Protein AF-A0A8P0TJH4-F1 (afdb_monomer_lite)

Foldseek 3Di:
DDDDDPPPDDPVPDDVVRVVVVVVVVVVVVVVVVVVVVVVVDDDDDDDDDPPPCPVVVVLVCCCPPNPHADPVNVLVCLLVLQLLQLVQLLQLLVLCVVVVQDWPDPVLVVLNVVSVPDDSVPDPADDPSNLVSLLVNVPTVSSVVSVVVCVVTDHRPCNCVSSPVVNSVVRVVD

InterPro domains:
  IPR001019 Guanine nucleotide binding protein, alpha subunit [PF00503] (23-162)
  IPR001019 Guanine nucleotide binding protein, alpha subunit [PS51882] (41-175)
  IPR001019 Guanine nucleotide binding protein, alpha subunit [PTHR10218] (6-162)
  IPR001019 Guanine nucleotide binding protein, alpha subunit [SM00275] (22-175)
  IPR011025 G protein alpha subunit, helical insertion [G3DSA:1.10.400.10] (76-164)
  IPR011025 G protein alpha subunit, helical insertion [SSF47895] (70-162)
  IPR027417 P-loop containing nucleoside triphosphate hydrolase [G3DSA:3.40.50.300] (9-75)
  IPR027417 P-loop containing nucleoside triphosphate hydrolase [SSF52540] (27-78)

pLDDT: mean 83.29, std 13.43, range [36.19, 94.56]

Sequence (175 aa):
MARSLTRRCCPCCLTDDEKAAARIDQEINRILLEQKKRDRGELKLLLLGPGESGKSTFIKQMRIIHGAGYSEEDRKGFRPLVYQNIFVSMRAMIEAMERLQIPFSRPESSHHASLVMSQDPYKVTTFEKRYAVAMQWLWRDAGIRACYERRREFHLLDSAVYDIIPGVMLVVITQ

Radius of gyration: 29.51 Å; chains: 1; bounding box: 65×56×81 Å

Structure (mmCIF, N/CA/C/O backbone):
data_AF-A0A8P0TJH4-F1
#
_entry.id   AF-A0A8P0TJH4-F1
#
loop_
_atom_site.group_PDB
_atom_site.id
_atom_site.type_symbol
_atom_site.label_atom_id
_atom_site.label_alt_id
_atom_site.label_comp_id
_atom_site.label_asym_id
_atom_site.label_entity_id
_atom_site.label_seq_id
_atom_site.pdbx_PDB_ins_code
_atom_site.Cartn_x
_atom_site.Cartn_y
_atom_site.Cartn_z
_atom_site.occupancy
_atom_site.B_iso_or_equiv
_atom_site.auth_seq_id
_atom_site.auth_comp_id
_atom_site.auth_asym_id
_atom_site.auth_atom_id
_atom_site.pdbx_PDB_model_num
ATOM 1 N N . MET A 1 1 ? 45.440 38.771 -55.549 1.00 38.59 1 MET A N 1
ATOM 2 C CA . MET A 1 1 ? 45.939 37.971 -54.409 1.00 38.59 1 MET A CA 1
ATOM 3 C C . MET A 1 1 ? 45.000 36.794 -54.210 1.00 38.59 1 MET A C 1
ATOM 5 O O . MET A 1 1 ? 43.797 36.998 -54.108 1.00 38.59 1 MET A O 1
ATOM 9 N N . ALA A 1 2 ? 45.536 35.582 -54.347 1.00 36.19 2 ALA A N 1
ATOM 10 C CA . ALA A 1 2 ? 44.783 34.354 -54.573 1.00 36.19 2 ALA A CA 1
ATOM 11 C C . ALA A 1 2 ? 44.078 33.838 -53.308 1.00 36.19 2 ALA A C 1
ATOM 13 O O . ALA A 1 2 ? 44.611 33.908 -52.204 1.00 36.19 2 ALA A O 1
ATOM 14 N N . ARG A 1 3 ? 42.871 33.309 -53.519 1.00 40.91 3 ARG A N 1
ATOM 15 C CA . ARG A 1 3 ? 41.991 32.677 -52.532 1.00 40.91 3 ARG A CA 1
ATOM 16 C C . ARG A 1 3 ? 42.685 31.467 -51.894 1.00 40.91 3 ARG A C 1
ATOM 18 O O . ARG A 1 3 ? 43.114 30.564 -52.610 1.00 40.91 3 ARG A O 1
ATOM 25 N N . SER A 1 4 ? 42.765 31.436 -50.564 1.00 40.19 4 SER A N 1
ATOM 26 C CA . SER A 1 4 ? 43.219 30.274 -49.801 1.00 40.19 4 SER A CA 1
ATOM 27 C C . SER A 1 4 ? 42.204 29.138 -49.943 1.00 40.19 4 SER A C 1
ATOM 29 O O . SER A 1 4 ? 41.124 29.136 -49.359 1.00 40.19 4 SER A O 1
ATOM 31 N N . LEU A 1 5 ? 42.559 28.165 -50.777 1.00 46.66 5 LEU A N 1
ATOM 32 C CA . LEU A 1 5 ? 41.885 26.879 -50.872 1.00 46.66 5 LEU A CA 1
ATOM 33 C C . LEU A 1 5 ? 42.053 26.157 -49.529 1.00 46.66 5 LEU A C 1
ATOM 35 O O . LEU A 1 5 ? 43.152 25.715 -49.192 1.00 46.66 5 LEU A O 1
ATOM 39 N N . THR A 1 6 ? 40.970 26.033 -48.764 1.00 49.12 6 THR A N 1
ATOM 40 C CA . THR A 1 6 ? 40.858 25.103 -47.638 1.00 49.12 6 THR A CA 1
ATOM 41 C C . THR A 1 6 ? 41.071 23.686 -48.168 1.00 49.12 6 THR A C 1
ATOM 43 O O . THR A 1 6 ? 40.165 23.038 -48.695 1.00 49.12 6 THR A O 1
ATOM 46 N N . ARG A 1 7 ? 42.325 23.224 -48.091 1.00 51.72 7 ARG A N 1
ATOM 47 C CA . ARG A 1 7 ? 42.730 21.850 -48.388 1.00 51.72 7 ARG A CA 1
ATOM 48 C C . ARG A 1 7 ? 41.888 20.910 -47.529 1.00 51.72 7 ARG A C 1
ATOM 50 O O . ARG A 1 7 ? 42.049 20.862 -46.313 1.00 51.72 7 ARG A O 1
ATOM 57 N N . ARG A 1 8 ? 41.008 20.149 -48.183 1.00 49.38 8 ARG A N 1
ATOM 58 C CA . ARG A 1 8 ? 40.420 18.929 -47.624 1.00 49.38 8 ARG A CA 1
ATOM 59 C C . ARG A 1 8 ? 41.573 18.054 -47.134 1.00 49.38 8 ARG A C 1
ATOM 61 O O . ARG A 1 8 ? 42.461 17.718 -47.917 1.00 49.38 8 ARG A O 1
ATOM 68 N N . CYS A 1 9 ? 41.589 17.777 -45.836 1.00 50.84 9 CYS A N 1
ATOM 69 C CA . CYS A 1 9 ? 42.651 17.018 -45.195 1.00 50.84 9 CYS A CA 1
ATOM 70 C C . CYS A 1 9 ? 42.665 15.584 -45.751 1.00 50.84 9 CYS A C 1
ATOM 72 O O . CYS A 1 9 ? 41.625 14.931 -45.842 1.00 50.84 9 CYS A O 1
ATOM 74 N N . CYS A 1 10 ? 43.843 15.135 -46.176 1.00 56.12 10 CYS A N 1
ATOM 75 C CA . CYS A 1 10 ? 44.100 13.789 -46.671 1.00 56.12 10 CYS A CA 1
ATOM 76 C C . CYS A 1 10 ? 44.084 12.800 -45.480 1.00 56.12 10 CYS A C 1
ATOM 78 O O . CYS A 1 10 ? 44.615 13.155 -44.426 1.00 56.12 10 CYS A O 1
ATOM 80 N N . PRO A 1 11 ? 43.573 11.557 -45.610 1.00 53.69 11 PRO A N 1
ATOM 81 C CA . PRO A 1 11 ? 43.549 10.564 -44.517 1.00 53.69 11 PRO A CA 1
ATOM 82 C C . PRO A 1 11 ? 44.936 10.190 -43.953 1.00 53.69 11 PRO A C 1
ATOM 84 O O . PRO A 1 11 ? 45.044 9.520 -42.929 1.00 53.69 11 PRO A O 1
ATOM 87 N N . CYS A 1 12 ? 46.003 10.608 -44.636 1.00 55.72 12 CYS A N 1
ATOM 8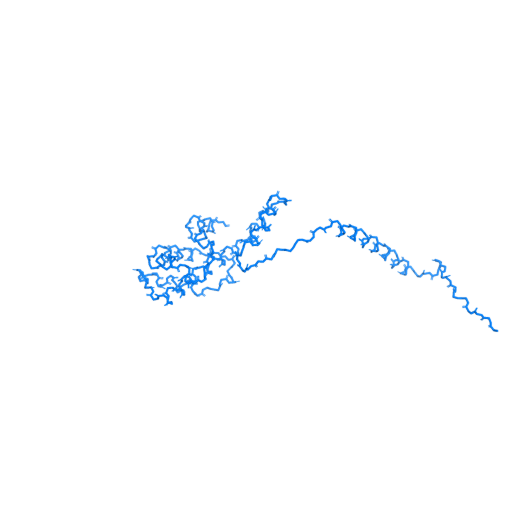8 C CA . CYS A 1 12 ? 47.398 10.315 -44.327 1.00 55.72 12 CYS A CA 1
ATOM 89 C C . CYS A 1 12 ? 47.994 11.191 -43.207 1.00 55.72 12 CYS A C 1
ATOM 91 O O . CYS A 1 12 ? 49.100 10.902 -42.766 1.00 55.72 12 CYS A O 1
ATOM 93 N N . CYS A 1 13 ? 47.303 12.255 -42.773 1.00 59.66 13 CYS A N 1
ATOM 94 C CA . CYS A 1 13 ? 47.835 13.254 -41.830 1.00 59.66 13 CYS A CA 1
ATOM 95 C C . CYS A 1 13 ? 47.263 13.159 -40.407 1.00 59.66 13 CYS A C 1
ATOM 97 O O . CYS A 1 13 ? 47.664 13.944 -39.555 1.00 59.66 13 CYS A O 1
ATOM 99 N N . LEU A 1 14 ? 46.326 12.239 -40.162 1.00 64.25 14 LEU A N 1
ATOM 100 C CA . LEU A 1 14 ? 45.713 12.064 -38.847 1.00 64.25 14 LEU A CA 1
ATOM 101 C C . LEU A 1 14 ? 46.657 11.290 -37.924 1.00 64.25 14 LEU A C 1
ATOM 103 O O . LEU A 1 14 ? 47.222 10.268 -38.341 1.00 64.25 14 LEU A O 1
ATOM 107 N N . THR A 1 15 ? 46.791 11.749 -36.680 1.00 75.81 15 THR A N 1
ATOM 108 C CA . THR A 1 15 ? 47.451 10.966 -35.628 1.00 75.81 15 THR A CA 1
ATOM 109 C C . THR A 1 15 ? 46.660 9.680 -35.378 1.00 75.81 15 THR A C 1
ATOM 111 O O . THR A 1 15 ? 45.472 9.579 -35.705 1.00 75.81 15 THR A O 1
ATOM 114 N N . ASP A 1 16 ? 47.308 8.646 -34.841 1.00 78.88 16 ASP A N 1
ATOM 115 C CA . ASP A 1 16 ? 46.622 7.371 -34.604 1.00 78.88 16 ASP A CA 1
ATOM 116 C C . ASP A 1 16 ? 45.450 7.521 -33.616 1.00 78.88 16 ASP A C 1
ATOM 118 O O . ASP A 1 16 ? 44.426 6.855 -33.784 1.00 78.88 16 ASP A O 1
ATOM 122 N N . ASP A 1 17 ? 45.533 8.490 -32.700 1.00 80.31 17 ASP A N 1
ATOM 123 C CA . ASP A 1 17 ? 44.445 8.882 -31.799 1.00 80.31 17 ASP A CA 1
ATOM 124 C C . ASP A 1 17 ? 43.262 9.518 -32.544 1.00 80.31 17 ASP A C 1
ATOM 126 O O . ASP A 1 17 ? 42.110 9.184 -32.272 1.00 80.31 17 ASP A O 1
ATOM 130 N N . GLU A 1 18 ? 43.505 10.378 -33.538 1.00 81.75 18 GLU A N 1
ATOM 131 C CA . GLU A 1 18 ? 42.441 10.968 -34.364 1.00 81.75 18 GLU A CA 1
ATOM 132 C C . GLU A 1 18 ? 41.763 9.919 -35.258 1.00 81.75 18 GLU A C 1
ATOM 134 O O . GLU A 1 18 ? 40.549 9.960 -35.468 1.00 81.75 18 GLU A O 1
ATOM 139 N N . LYS A 1 19 ? 42.519 8.929 -35.754 1.00 81.38 19 LYS A N 1
ATOM 140 C CA . LYS A 1 19 ? 41.955 7.783 -36.490 1.00 81.38 19 LYS A CA 1
ATOM 141 C C . LYS A 1 19 ? 41.142 6.871 -35.573 1.00 81.38 19 LYS A C 1
ATOM 143 O O . LYS A 1 19 ? 40.098 6.374 -35.997 1.00 81.38 19 LYS A O 1
ATOM 148 N N . ALA A 1 20 ? 41.597 6.640 -34.341 1.00 84.19 20 ALA A N 1
ATOM 149 C CA . ALA A 1 20 ? 40.852 5.882 -33.340 1.00 84.19 20 ALA A CA 1
ATOM 150 C C . ALA A 1 20 ? 39.557 6.611 -32.951 1.00 84.19 20 ALA A C 1
ATOM 152 O O . ALA A 1 20 ? 38.488 6.003 -32.984 1.00 84.19 20 ALA A O 1
ATOM 153 N N . ALA A 1 21 ? 39.624 7.920 -32.697 1.00 85.06 21 ALA A N 1
ATOM 154 C CA . ALA A 1 21 ? 38.462 8.758 -32.419 1.00 85.06 21 ALA A CA 1
ATOM 155 C C . ALA A 1 21 ? 37.461 8.750 -33.583 1.00 85.06 21 ALA A C 1
ATOM 157 O O . ALA A 1 21 ? 36.271 8.561 -33.356 1.00 85.06 21 ALA A O 1
ATOM 158 N N . ALA A 1 22 ? 37.928 8.853 -34.832 1.00 85.50 22 ALA A N 1
ATOM 159 C CA . ALA A 1 22 ? 37.063 8.776 -36.008 1.00 85.50 22 ALA A CA 1
ATOM 160 C C . ALA A 1 22 ? 36.377 7.405 -36.159 1.00 85.50 22 ALA A C 1
ATOM 162 O O . ALA A 1 22 ? 35.220 7.340 -36.568 1.00 85.50 22 ALA A O 1
ATOM 163 N N . ARG A 1 23 ? 37.056 6.300 -35.810 1.00 87.38 23 ARG A N 1
ATOM 164 C CA . ARG A 1 23 ? 36.443 4.957 -35.792 1.00 87.38 23 ARG A CA 1
ATOM 165 C C . ARG A 1 23 ? 35.381 4.832 -34.701 1.00 87.38 23 ARG A C 1
ATOM 167 O O . ARG A 1 23 ? 34.319 4.277 -34.960 1.00 87.38 23 ARG A O 1
ATOM 174 N N . ILE A 1 24 ? 35.656 5.357 -33.506 1.00 90.25 24 ILE A N 1
ATOM 175 C CA . ILE A 1 24 ? 34.696 5.378 -32.394 1.00 90.25 24 ILE A CA 1
ATOM 176 C C . ILE A 1 24 ? 33.480 6.235 -32.765 1.00 90.25 24 ILE A C 1
ATOM 178 O O . ILE A 1 24 ? 32.350 5.801 -32.569 1.00 90.25 24 ILE A O 1
ATOM 182 N N . ASP A 1 25 ? 33.690 7.408 -33.361 1.00 92.25 25 ASP A N 1
ATOM 183 C CA . ASP A 1 25 ? 32.613 8.299 -33.797 1.00 92.25 25 ASP A CA 1
ATOM 184 C C . ASP A 1 25 ? 31.735 7.654 -34.884 1.00 92.25 25 ASP A C 1
ATOM 186 O O . ASP A 1 25 ? 30.507 7.712 -34.820 1.00 92.25 25 ASP A O 1
ATOM 190 N N . GLN A 1 26 ? 32.337 6.950 -35.848 1.00 91.88 26 GLN A N 1
ATOM 191 C CA . GLN A 1 26 ? 31.591 6.171 -36.844 1.00 91.88 26 GLN A CA 1
ATOM 192 C C . GLN A 1 26 ? 30.748 5.060 -36.205 1.00 91.88 26 GLN A C 1
ATOM 194 O O . GLN A 1 26 ? 29.596 4.860 -36.597 1.00 91.88 26 GLN A O 1
ATOM 199 N N . GLU A 1 27 ? 31.296 4.363 -35.209 1.00 93.75 27 GLU A N 1
ATOM 200 C CA . GLU A 1 27 ? 30.586 3.313 -34.481 1.00 93.75 27 GLU A CA 1
ATOM 201 C C . GLU A 1 27 ? 29.422 3.881 -33.655 1.00 93.75 27 GLU A C 1
ATOM 203 O O . GLU A 1 27 ? 28.303 3.370 -33.722 1.00 93.75 27 GLU A O 1
ATOM 208 N N . ILE A 1 28 ? 29.637 4.995 -32.951 1.00 93.56 28 ILE A N 1
ATOM 209 C CA . ILE A 1 28 ? 28.588 5.706 -32.209 1.00 93.56 28 ILE A CA 1
ATOM 210 C C . ILE A 1 28 ? 27.471 6.142 -33.161 1.00 93.56 28 ILE A C 1
ATOM 212 O O . ILE A 1 28 ? 26.296 5.886 -32.894 1.00 93.56 28 ILE A O 1
ATOM 216 N N . ASN A 1 29 ? 27.815 6.745 -34.301 1.00 92.88 29 ASN A N 1
ATOM 217 C CA . ASN A 1 29 ? 26.836 7.176 -35.298 1.00 92.88 29 ASN A CA 1
ATOM 218 C C . ASN A 1 29 ? 26.016 6.000 -35.852 1.00 92.88 29 ASN A C 1
ATOM 220 O O . ASN A 1 29 ? 24.807 6.140 -36.064 1.00 92.88 29 ASN A O 1
ATOM 224 N N . ARG A 1 30 ? 26.632 4.824 -36.035 1.00 94.56 30 ARG A N 1
ATOM 225 C CA . ARG A 1 30 ? 25.918 3.597 -36.419 1.00 94.56 30 ARG A CA 1
ATOM 226 C C . ARG A 1 30 ? 24.903 3.185 -35.351 1.00 94.56 30 ARG A C 1
ATOM 228 O O . ARG A 1 30 ? 23.731 2.995 -35.679 1.00 94.56 30 ARG A O 1
ATOM 235 N N . ILE A 1 31 ? 25.321 3.123 -34.086 1.00 94.56 31 ILE A N 1
ATOM 236 C CA . ILE A 1 31 ? 24.451 2.763 -32.955 1.00 94.56 31 ILE A CA 1
ATOM 237 C C . ILE A 1 31 ? 23.281 3.753 -32.825 1.00 94.56 31 ILE A C 1
ATOM 239 O O . ILE A 1 31 ? 22.133 3.330 -32.670 1.00 94.56 31 ILE A O 1
ATOM 243 N N . LEU A 1 32 ? 23.539 5.059 -32.953 1.00 93.69 32 LEU A N 1
ATOM 244 C CA . LEU A 1 32 ? 22.508 6.103 -32.890 1.00 93.69 32 LEU A CA 1
ATOM 245 C C . LEU A 1 32 ? 21.474 5.967 -34.014 1.00 93.69 32 LEU A C 1
ATOM 247 O O . LEU A 1 32 ? 20.276 6.141 -33.785 1.00 93.69 32 LEU A O 1
ATOM 251 N N . LEU A 1 33 ? 21.906 5.639 -35.236 1.00 92.44 33 LEU A N 1
ATOM 252 C CA . LEU A 1 33 ? 20.994 5.415 -36.360 1.00 92.44 33 LEU A CA 1
ATOM 253 C C . LEU A 1 33 ? 20.112 4.179 -36.145 1.00 92.44 33 LEU A C 1
ATOM 255 O O . LEU A 1 33 ? 18.920 4.214 -36.464 1.00 92.44 33 LEU A O 1
ATOM 259 N N . GLU A 1 34 ? 20.667 3.103 -35.591 1.00 92.31 34 GLU A N 1
ATOM 260 C CA . GLU A 1 34 ? 19.915 1.893 -35.246 1.00 92.31 34 GLU A CA 1
ATOM 261 C C . GLU A 1 34 ? 18.923 2.126 -34.102 1.00 92.31 34 GLU A C 1
ATOM 263 O O . GLU A 1 34 ? 17.786 1.655 -34.169 1.00 92.31 34 GLU A O 1
ATOM 268 N N . GLN A 1 35 ? 19.312 2.884 -33.073 1.00 89.56 35 GLN A N 1
ATOM 269 C CA . GLN A 1 35 ? 18.409 3.319 -32.002 1.00 89.56 35 GLN A CA 1
ATOM 270 C C . GLN A 1 35 ? 17.275 4.178 -32.564 1.00 89.56 35 GLN A C 1
ATOM 272 O O . GLN A 1 35 ? 16.112 3.854 -32.366 1.00 89.56 35 GLN A O 1
ATOM 277 N N . LYS A 1 36 ? 17.581 5.177 -33.402 1.00 90.88 36 LYS A N 1
ATOM 278 C CA . LYS A 1 36 ? 16.566 6.037 -34.032 1.00 90.88 36 LYS A CA 1
ATOM 279 C C . LYS A 1 36 ? 15.559 5.254 -34.880 1.00 90.88 36 LYS A C 1
ATOM 281 O O . LYS A 1 36 ? 14.395 5.643 -34.961 1.00 90.88 36 LYS A O 1
ATOM 286 N N . LYS A 1 37 ? 15.987 4.173 -35.544 1.00 90.06 37 LYS A N 1
ATOM 287 C CA . LYS A 1 37 ? 15.077 3.274 -36.276 1.00 90.06 37 LYS A CA 1
ATOM 288 C C . LYS A 1 37 ? 14.174 2.482 -35.329 1.00 90.06 37 LYS A C 1
ATOM 290 O O . LYS A 1 37 ? 12.987 2.375 -35.620 1.00 90.06 37 LYS A O 1
ATOM 295 N N . ARG A 1 38 ? 14.712 1.967 -34.218 1.00 86.94 38 ARG A N 1
ATOM 296 C CA . ARG A 1 38 ? 13.927 1.274 -33.183 1.00 86.94 38 ARG A CA 1
ATOM 297 C C . ARG A 1 38 ? 12.913 2.209 -32.529 1.00 86.94 38 ARG A C 1
ATOM 299 O O . ARG A 1 38 ? 11.732 1.885 -32.511 1.00 86.94 38 ARG A O 1
ATOM 306 N N . ASP A 1 39 ? 13.346 3.397 -32.124 1.00 86.12 39 ASP A N 1
ATOM 307 C CA . ASP A 1 39 ? 12.503 4.401 -31.467 1.00 86.12 39 ASP A CA 1
ATOM 308 C C . ASP A 1 39 ? 11.351 4.868 -32.366 1.00 86.12 39 ASP A C 1
ATOM 310 O O . ASP A 1 39 ? 10.259 5.152 -31.887 1.00 86.12 39 ASP A O 1
ATOM 314 N N . ARG A 1 40 ? 11.563 4.924 -33.690 1.00 85.00 40 ARG A N 1
ATOM 315 C CA . ARG A 1 40 ? 10.499 5.252 -34.656 1.00 85.00 40 ARG A CA 1
ATOM 316 C C . ARG A 1 40 ? 9.393 4.200 -34.729 1.00 85.00 40 ARG A C 1
ATOM 318 O O . ARG A 1 40 ? 8.287 4.547 -35.129 1.00 85.00 40 ARG A O 1
ATOM 325 N N . GLY A 1 41 ? 9.695 2.943 -34.408 1.00 84.12 41 GLY A N 1
ATOM 326 C CA . GLY A 1 41 ? 8.712 1.859 -34.341 1.00 84.12 41 GLY A CA 1
ATOM 327 C C . GLY A 1 41 ? 8.078 1.694 -32.958 1.00 84.12 41 GLY A C 1
ATOM 328 O O . GLY A 1 41 ? 7.133 0.920 -32.817 1.00 84.12 41 GLY A O 1
ATOM 329 N N . GLU A 1 42 ? 8.585 2.395 -31.941 1.00 87.88 42 GLU A N 1
ATOM 330 C CA . GLU A 1 42 ? 8.085 2.309 -30.574 1.00 87.88 42 GLU A CA 1
ATOM 331 C C . GLU A 1 42 ? 6.834 3.181 -30.395 1.00 87.88 42 GLU A C 1
ATOM 333 O O . GLU A 1 42 ? 6.832 4.385 -30.660 1.00 87.88 42 GLU A O 1
ATOM 338 N N . LEU A 1 43 ? 5.754 2.577 -29.898 1.00 87.69 43 LEU A N 1
ATOM 339 C CA . LEU A 1 43 ? 4.540 3.292 -29.517 1.00 87.69 43 LEU A CA 1
ATOM 340 C C . LEU A 1 43 ? 4.594 3.629 -28.025 1.00 87.69 43 LEU A C 1
ATOM 342 O O . LEU A 1 43 ? 4.568 2.739 -27.176 1.00 87.69 43 LEU A O 1
ATOM 346 N N . LYS A 1 44 ? 4.635 4.924 -27.699 1.00 88.56 44 LYS A N 1
ATOM 347 C CA . LYS A 1 44 ? 4.638 5.411 -26.312 1.00 88.56 44 LYS A CA 1
ATOM 348 C C . LYS A 1 44 ? 3.215 5.704 -25.857 1.00 88.56 44 LYS A C 1
ATOM 350 O O . LYS A 1 44 ? 2.566 6.610 -26.372 1.00 88.56 44 LYS A O 1
ATOM 355 N N . LEU A 1 45 ? 2.740 4.937 -24.880 1.00 89.06 45 LEU A N 1
ATOM 356 C CA . LEU A 1 45 ? 1.413 5.094 -24.288 1.00 89.06 45 LEU A CA 1
ATOM 357 C C . LEU A 1 45 ? 1.528 5.778 -22.925 1.00 89.06 45 LEU A C 1
ATOM 359 O O . LEU A 1 45 ? 2.319 5.358 -22.081 1.00 89.06 45 LEU A O 1
ATOM 363 N N . LEU A 1 46 ? 0.716 6.813 -22.698 1.00 91.62 46 LEU A N 1
ATOM 364 C CA . LEU A 1 46 ? 0.616 7.496 -21.411 1.00 91.62 46 LEU A CA 1
ATOM 365 C C . LEU A 1 46 ? -0.721 7.156 -20.751 1.00 91.62 46 LEU A C 1
ATOM 367 O O . LEU A 1 46 ? -1.786 7.455 -21.285 1.00 91.62 46 LEU A O 1
ATOM 371 N N . LEU A 1 47 ? -0.657 6.545 -19.571 1.00 90.44 47 LEU A N 1
ATOM 372 C CA . LEU A 1 47 ? -1.830 6.241 -18.755 1.00 90.44 47 LEU A CA 1
ATOM 373 C C . LEU A 1 47 ? -2.075 7.395 -17.780 1.00 90.44 47 LEU A C 1
ATOM 375 O O . LEU A 1 47 ? -1.281 7.623 -16.867 1.00 90.44 47 LEU A O 1
ATOM 379 N N . LEU A 1 48 ? -3.185 8.109 -17.966 1.00 92.44 48 LEU A N 1
ATOM 380 C CA . LEU A 1 48 ? -3.608 9.221 -17.114 1.00 92.44 48 LEU A CA 1
ATOM 381 C C . LEU A 1 48 ? -4.854 8.841 -16.315 1.00 92.44 48 LEU A C 1
ATOM 383 O O . LEU A 1 48 ? -5.731 8.133 -16.800 1.00 92.44 48 LEU A O 1
ATOM 387 N N . GLY A 1 49 ? -4.925 9.316 -15.076 1.00 88.25 49 GLY A N 1
ATOM 388 C CA . GLY A 1 49 ? -6.060 9.085 -14.190 1.00 88.25 49 GLY A CA 1
ATOM 389 C C . GLY A 1 49 ? -5.751 9.502 -12.752 1.00 88.25 49 GLY A C 1
ATOM 390 O O . GLY A 1 49 ? -4.569 9.590 -12.396 1.00 88.25 49 GLY A O 1
ATOM 391 N N . PRO A 1 50 ? -6.780 9.716 -11.914 1.00 85.94 50 PRO A N 1
ATOM 392 C CA . PRO A 1 50 ? -6.625 10.108 -10.51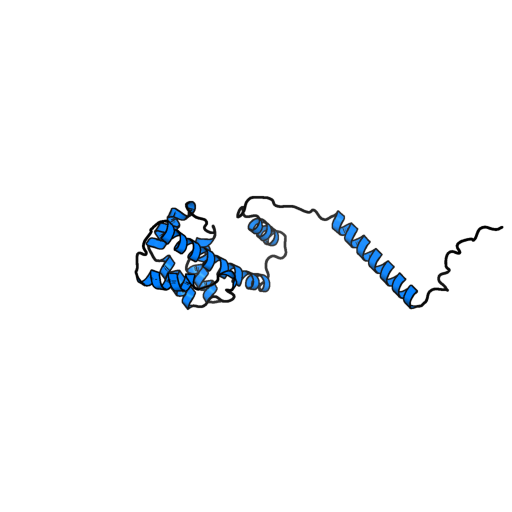0 1.00 85.94 50 PRO A CA 1
ATOM 393 C C . PRO A 1 50 ? -5.784 9.096 -9.715 1.00 85.94 50 PRO A C 1
ATOM 395 O O . PRO A 1 50 ? -5.530 7.980 -10.188 1.00 85.94 50 PRO A O 1
ATOM 398 N N . GLY A 1 51 ? -5.313 9.477 -8.523 1.00 78.25 51 GLY A N 1
ATOM 399 C CA . GLY A 1 51 ? -4.651 8.549 -7.595 1.00 78.25 51 GLY A CA 1
ATOM 400 C C . GLY A 1 51 ? -5.463 7.258 -7.435 1.00 78.25 51 GLY A C 1
ATOM 401 O O . GLY A 1 51 ? -6.683 7.294 -7.534 1.00 78.25 51 GLY A O 1
ATOM 402 N N . GLU A 1 52 ? -4.785 6.115 -7.311 1.00 76.88 52 GLU A N 1
ATOM 403 C CA . GLU A 1 52 ? -5.420 4.804 -7.051 1.00 76.88 52 GLU A CA 1
ATOM 404 C C . GLU A 1 52 ? -6.366 4.241 -8.130 1.00 76.88 52 GLU A C 1
ATOM 406 O O . GLU A 1 52 ? -6.832 3.119 -8.004 1.00 76.88 52 GLU A O 1
ATOM 411 N N . SER A 1 53 ? -6.531 4.906 -9.279 1.00 83.31 53 SER A N 1
ATOM 412 C CA . SER A 1 53 ? -7.306 4.412 -10.446 1.00 83.31 53 SER A CA 1
ATOM 413 C C . SER A 1 53 ? -6.817 3.097 -11.090 1.00 83.31 53 SER A C 1
ATOM 415 O O . SER A 1 53 ? -7.280 2.719 -12.162 1.00 83.31 53 SER A O 1
ATOM 417 N N . GLY A 1 54 ? -5.842 2.405 -10.497 1.00 84.69 54 GLY A N 1
ATOM 418 C CA . GLY A 1 54 ? -5.362 1.115 -10.993 1.00 84.69 54 GLY A CA 1
ATOM 419 C C . GLY A 1 54 ? -4.377 1.189 -12.164 1.00 84.69 54 GLY A C 1
ATOM 420 O O . GLY A 1 54 ? -4.053 0.154 -12.736 1.00 84.69 54 GLY A O 1
ATOM 421 N N . LYS A 1 55 ? -3.831 2.367 -12.503 1.00 90.12 55 LYS A N 1
ATOM 422 C CA . LYS A 1 55 ? -2.818 2.528 -13.574 1.00 90.12 55 LYS A CA 1
ATOM 423 C C . LYS A 1 55 ? -1.628 1.580 -13.409 1.00 90.12 55 LYS A C 1
ATOM 425 O O . LYS A 1 55 ? -1.250 0.877 -14.342 1.00 90.12 55 LYS A O 1
ATOM 430 N N . SER A 1 56 ? -1.068 1.518 -12.201 1.00 87.56 56 SER A N 1
ATOM 431 C CA . SER A 1 56 ? 0.028 0.598 -11.886 1.00 87.56 56 SER A CA 1
ATOM 432 C C . SER A 1 56 ? -0.415 -0.857 -12.036 1.00 87.56 56 SER A C 1
ATOM 434 O O . SER A 1 56 ? 0.339 -1.672 -12.552 1.00 87.56 56 SER A O 1
ATOM 436 N N . THR A 1 57 ? -1.647 -1.186 -11.641 1.00 89.00 57 THR A N 1
ATOM 437 C CA . THR A 1 57 ? -2.226 -2.528 -11.802 1.00 89.00 57 THR A CA 1
ATOM 438 C C . THR A 1 57 ? -2.373 -2.903 -13.275 1.00 89.00 57 THR A C 1
ATOM 440 O O . THR A 1 57 ? -2.005 -4.010 -13.650 1.00 89.00 57 THR A O 1
ATOM 443 N N . PHE A 1 58 ? -2.815 -1.978 -14.128 1.00 90.38 58 PHE A N 1
ATOM 444 C CA . PHE A 1 58 ? -2.899 -2.187 -15.572 1.00 90.38 58 PHE A CA 1
ATOM 445 C C . PHE A 1 58 ? -1.524 -2.481 -16.187 1.00 90.38 58 PHE A C 1
ATOM 447 O O . PHE A 1 58 ? -1.372 -3.451 -16.924 1.00 90.38 58 PHE A O 1
ATOM 454 N N . ILE A 1 59 ? -0.496 -1.709 -15.820 1.00 88.88 59 ILE A N 1
ATOM 455 C CA . ILE A 1 59 ? 0.883 -1.949 -16.279 1.00 88.88 59 ILE A CA 1
ATOM 456 C C . ILE A 1 59 ? 1.391 -3.315 -15.791 1.00 88.88 59 ILE A C 1
ATOM 458 O O . ILE A 1 59 ? 2.010 -4.055 -16.557 1.00 88.88 59 ILE A O 1
ATOM 462 N N . LYS A 1 60 ? 1.095 -3.687 -14.537 1.00 88.31 60 LYS A N 1
ATOM 463 C CA . LYS A 1 60 ? 1.440 -5.012 -13.998 1.00 88.31 60 LYS A CA 1
ATOM 464 C C . LYS A 1 60 ? 0.777 -6.137 -14.800 1.00 88.31 60 LYS A C 1
ATOM 466 O O . LYS A 1 60 ? 1.444 -7.110 -15.135 1.00 88.31 60 LYS A O 1
ATOM 471 N N . GLN A 1 61 ? -0.500 -5.992 -15.161 1.00 89.44 61 GLN A N 1
ATOM 472 C CA . GLN A 1 61 ? -1.211 -6.970 -15.992 1.00 89.44 61 GLN A CA 1
ATOM 473 C C . GLN A 1 61 ? -0.653 -7.041 -17.417 1.00 89.44 61 GLN A C 1
ATOM 475 O O . GLN A 1 61 ? -0.459 -8.136 -17.938 1.00 89.44 61 GLN A O 1
ATOM 480 N N . MET A 1 62 ? -0.289 -5.906 -18.020 1.00 89.94 62 MET A N 1
ATOM 481 C CA . MET A 1 62 ? 0.380 -5.889 -19.327 1.00 89.94 62 MET A CA 1
ATOM 482 C C . MET A 1 62 ? 1.690 -6.681 -19.313 1.00 89.94 62 MET A C 1
ATOM 484 O O . MET A 1 62 ? 1.957 -7.447 -20.237 1.00 89.94 62 MET A O 1
ATOM 488 N N . ARG A 1 63 ? 2.474 -6.574 -18.234 1.00 89.06 63 ARG A N 1
ATOM 489 C CA . ARG A 1 63 ? 3.698 -7.368 -18.058 1.00 89.06 63 ARG A CA 1
ATOM 490 C C . ARG A 1 63 ? 3.420 -8.871 -17.902 1.00 89.06 63 ARG A C 1
ATOM 492 O O . ARG A 1 63 ? 4.244 -9.670 -18.339 1.00 89.06 63 ARG A O 1
ATOM 499 N N . ILE A 1 64 ? 2.294 -9.255 -17.297 1.00 89.00 64 ILE A N 1
ATOM 500 C CA . ILE A 1 64 ? 1.888 -10.664 -17.142 1.00 89.00 64 ILE A CA 1
ATOM 501 C C . ILE A 1 64 ? 1.445 -11.262 -18.481 1.00 89.00 64 ILE A C 1
ATOM 503 O O . ILE A 1 64 ? 1.860 -12.366 -18.809 1.00 89.00 64 ILE A O 1
ATOM 507 N N . ILE A 1 65 ? 0.611 -10.548 -19.242 1.00 90.38 65 ILE A N 1
ATOM 508 C CA . ILE A 1 65 ? -0.023 -11.081 -20.459 1.00 90.38 65 ILE A CA 1
ATOM 509 C C . ILE A 1 65 ? 0.919 -11.006 -21.669 1.00 90.38 65 ILE A C 1
ATOM 511 O O . ILE A 1 65 ? 0.956 -11.928 -22.479 1.00 90.38 65 ILE A O 1
ATOM 515 N N . HIS A 1 66 ? 1.677 -9.913 -21.800 1.00 87.81 66 HIS A N 1
ATOM 516 C CA . HIS A 1 66 ? 2.481 -9.614 -22.993 1.00 87.81 66 HIS A CA 1
ATOM 517 C C . HIS A 1 66 ? 3.989 -9.514 -22.721 1.00 87.81 66 HIS A C 1
ATOM 519 O O . HIS A 1 66 ? 4.768 -9.326 -23.654 1.00 87.81 66 HIS A O 1
ATOM 525 N N . GLY A 1 67 ? 4.410 -9.608 -21.459 1.00 86.56 67 GLY A N 1
ATOM 526 C CA . GLY A 1 67 ? 5.817 -9.572 -21.062 1.00 86.56 67 GLY A CA 1
ATOM 527 C C . GLY A 1 67 ? 6.347 -10.937 -20.624 1.00 86.56 67 GLY A C 1
ATOM 528 O O . GLY A 1 67 ? 5.690 -11.963 -20.755 1.00 86.56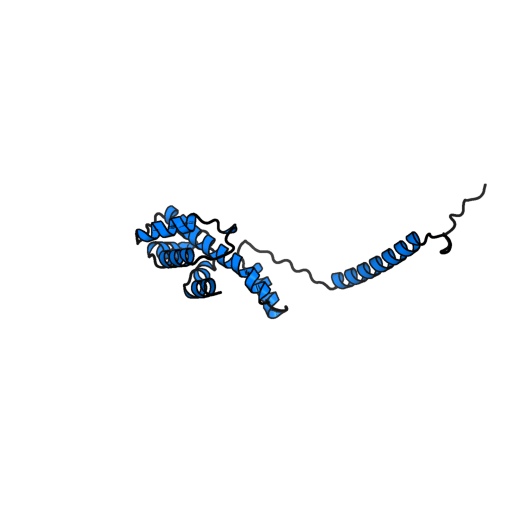 67 GLY A O 1
ATOM 529 N N . ALA A 1 68 ? 7.543 -10.940 -20.035 1.00 87.31 68 ALA A N 1
ATOM 530 C CA . ALA A 1 68 ? 8.167 -12.139 -19.467 1.00 87.31 68 ALA A CA 1
ATOM 531 C C . ALA A 1 68 ? 7.582 -12.555 -18.096 1.00 87.31 68 ALA A C 1
ATOM 533 O O . ALA A 1 68 ? 8.152 -13.400 -17.408 1.00 87.31 68 ALA A O 1
ATOM 534 N N . GLY A 1 69 ? 6.479 -11.935 -17.655 1.00 88.31 69 GLY A N 1
ATOM 535 C CA . GLY A 1 69 ? 5.951 -12.110 -16.304 1.00 88.31 69 GLY A CA 1
ATOM 536 C C . GLY A 1 69 ? 6.889 -11.571 -15.215 1.00 88.31 69 GLY A C 1
ATOM 537 O O . GLY A 1 69 ? 7.659 -10.628 -15.438 1.00 88.31 69 GLY A O 1
ATOM 538 N N . TYR A 1 70 ? 6.785 -12.154 -14.017 1.00 88.94 70 TYR A N 1
ATOM 539 C CA . TYR A 1 70 ? 7.577 -11.799 -12.834 1.00 88.94 70 TYR A CA 1
ATOM 540 C C . TYR A 1 70 ? 8.446 -12.969 -12.390 1.00 88.94 70 TYR A C 1
ATOM 542 O O . TYR A 1 70 ? 7.906 -14.036 -12.062 1.00 88.94 70 TYR A O 1
ATOM 550 N N . SER A 1 71 ? 9.760 -12.735 -12.333 1.00 89.94 71 SER A N 1
ATOM 551 C CA . SER A 1 71 ? 10.729 -13.698 -11.815 1.00 89.94 71 SER A CA 1
ATOM 552 C C . SER A 1 71 ? 10.615 -13.839 -10.294 1.00 89.94 71 SER A C 1
ATOM 554 O O . SER A 1 71 ? 9.873 -13.111 -9.625 1.00 89.94 71 SER A O 1
ATOM 556 N N . GLU A 1 72 ? 11.336 -14.798 -9.718 1.00 87.25 72 GLU A N 1
ATOM 557 C CA . GLU A 1 72 ? 11.371 -14.952 -8.264 1.00 87.25 72 GLU A CA 1
ATOM 558 C C . GLU A 1 72 ? 12.061 -13.756 -7.586 1.00 87.25 72 GLU A C 1
ATOM 560 O O . GLU A 1 72 ? 11.623 -13.299 -6.530 1.00 87.25 72 GLU A O 1
ATOM 565 N N . GLU A 1 73 ? 13.089 -13.194 -8.222 1.00 88.38 73 GLU A N 1
ATOM 566 C CA . GLU A 1 73 ? 13.795 -11.992 -7.776 1.00 88.38 73 GLU A CA 1
ATOM 567 C C . GLU A 1 73 ? 12.869 -10.772 -7.782 1.00 88.38 73 GLU A C 1
ATOM 569 O O . GLU A 1 73 ? 12.833 -10.033 -6.797 1.00 88.38 73 GLU A O 1
ATOM 574 N N . ASP A 1 74 ? 12.052 -10.602 -8.832 1.00 87.00 74 ASP A N 1
ATOM 575 C CA . ASP A 1 74 ? 11.028 -9.551 -8.869 1.00 87.00 74 ASP A CA 1
ATOM 576 C C . ASP A 1 74 ? 10.052 -9.697 -7.692 1.00 87.00 74 ASP A C 1
ATOM 578 O O . ASP A 1 74 ? 9.756 -8.730 -6.989 1.00 87.00 74 ASP A O 1
ATOM 582 N N . ARG A 1 75 ? 9.561 -10.922 -7.442 1.00 84.75 75 ARG A N 1
ATOM 583 C CA . ARG A 1 75 ? 8.632 -11.215 -6.335 1.00 84.75 75 ARG A CA 1
ATOM 584 C C . ARG A 1 75 ? 9.245 -10.896 -4.977 1.00 84.75 75 ARG A C 1
ATOM 586 O O . ARG A 1 75 ? 8.563 -10.309 -4.139 1.00 84.75 75 ARG A O 1
ATOM 593 N N . LYS A 1 76 ? 10.523 -11.228 -4.769 1.00 86.19 76 LYS A N 1
ATOM 594 C CA . LYS A 1 76 ? 11.273 -10.850 -3.561 1.00 86.19 76 LYS A CA 1
ATOM 595 C C . LYS A 1 76 ? 11.369 -9.329 -3.425 1.00 86.19 76 LYS A C 1
ATOM 597 O O . LYS A 1 76 ? 11.142 -8.815 -2.333 1.00 86.19 76 LYS A O 1
ATOM 602 N N . GLY A 1 77 ? 11.590 -8.615 -4.530 1.00 86.44 77 GLY A N 1
ATOM 603 C CA . GLY A 1 77 ? 11.588 -7.150 -4.575 1.00 86.44 77 GLY A CA 1
ATOM 604 C C . GLY A 1 77 ? 10.242 -6.507 -4.215 1.00 86.44 77 GLY A C 1
ATOM 605 O O . GLY A 1 77 ? 10.221 -5.400 -3.681 1.00 86.44 77 GLY A O 1
ATOM 606 N N . PHE A 1 78 ? 9.116 -7.196 -4.431 1.00 85.00 78 PHE A N 1
ATOM 607 C CA . PHE A 1 78 ? 7.794 -6.700 -4.027 1.00 85.00 78 PHE A CA 1
ATOM 608 C C . PHE A 1 78 ? 7.473 -6.907 -2.540 1.00 85.00 78 PHE A C 1
ATOM 610 O O . PHE A 1 78 ? 6.575 -6.235 -2.033 1.00 85.00 78 PHE A O 1
ATOM 617 N N . ARG A 1 79 ? 8.182 -7.787 -1.815 1.00 85.00 79 ARG A N 1
ATOM 618 C CA . ARG A 1 79 ? 7.869 -8.092 -0.403 1.00 85.00 79 ARG A CA 1
ATOM 619 C C . ARG A 1 79 ? 7.882 -6.859 0.515 1.00 85.00 79 ARG A C 1
ATOM 621 O O . ARG A 1 79 ? 6.898 -6.682 1.232 1.00 85.00 79 ARG A O 1
ATOM 628 N N . PRO A 1 80 ? 8.893 -5.964 0.476 1.00 87.56 80 PRO A N 1
ATOM 629 C CA . PRO A 1 80 ? 8.896 -4.771 1.326 1.00 87.56 80 PRO A CA 1
ATOM 630 C C . PRO A 1 80 ? 7.694 -3.856 1.068 1.00 87.56 80 PRO A C 1
ATOM 632 O O . PRO A 1 80 ? 7.141 -3.286 2.004 1.00 87.56 80 PRO A O 1
ATOM 635 N N . LEU A 1 81 ? 7.234 -3.772 -0.186 1.00 85.94 81 LEU A N 1
ATOM 636 C CA . LEU A 1 81 ? 6.054 -2.981 -0.549 1.00 85.94 81 LEU A CA 1
ATOM 637 C C . LEU A 1 81 ? 4.771 -3.567 0.056 1.00 85.94 81 LEU A C 1
ATOM 639 O O . LEU A 1 81 ? 3.906 -2.816 0.495 1.00 85.94 81 LEU A O 1
ATOM 643 N N . VAL A 1 82 ? 4.656 -4.897 0.130 1.00 86.31 82 VAL A N 1
ATOM 644 C CA . VAL A 1 82 ? 3.534 -5.554 0.822 1.00 86.31 82 VAL A CA 1
ATOM 645 C C . VAL A 1 82 ? 3.570 -5.232 2.316 1.00 86.31 82 VAL A C 1
ATOM 647 O O . VAL A 1 82 ? 2.544 -4.877 2.891 1.00 86.31 82 VAL A O 1
ATOM 650 N N . TYR A 1 83 ? 4.747 -5.284 2.947 1.00 87.88 83 TYR A N 1
ATOM 651 C CA . TYR A 1 83 ? 4.883 -4.957 4.371 1.00 87.88 83 TYR A CA 1
ATOM 652 C C . TYR A 1 83 ? 4.488 -3.509 4.640 1.00 87.88 83 TYR A C 1
ATOM 654 O O . TYR A 1 83 ? 3.684 -3.241 5.533 1.00 87.88 83 TYR A O 1
ATOM 662 N N . GLN A 1 84 ? 4.991 -2.589 3.819 1.00 89.44 84 GLN A N 1
ATOM 663 C CA . GLN A 1 84 ? 4.627 -1.183 3.874 1.00 89.44 84 GLN A CA 1
ATOM 664 C C . GLN A 1 84 ? 3.108 -0.996 3.758 1.00 89.44 84 GLN A C 1
ATOM 666 O O . GLN A 1 84 ? 2.528 -0.307 4.594 1.00 89.44 84 GLN A O 1
ATOM 671 N N . ASN A 1 85 ? 2.447 -1.644 2.792 1.00 88.94 85 ASN A N 1
ATOM 672 C CA . ASN A 1 85 ? 0.993 -1.550 2.616 1.00 88.94 85 ASN A CA 1
ATOM 673 C C . ASN A 1 85 ? 0.214 -2.032 3.848 1.00 88.94 85 ASN A C 1
ATOM 675 O O . ASN A 1 85 ? -0.761 -1.387 4.240 1.00 88.94 85 ASN A O 1
ATOM 679 N N . ILE A 1 86 ? 0.653 -3.121 4.489 1.00 89.44 86 ILE A N 1
ATOM 680 C CA . ILE A 1 86 ? 0.039 -3.639 5.723 1.00 89.44 86 ILE A CA 1
ATOM 681 C C . ILE A 1 86 ? 0.143 -2.598 6.845 1.00 89.44 86 ILE A C 1
ATOM 683 O O . ILE A 1 86 ? -0.859 -2.274 7.486 1.00 89.44 86 ILE A O 1
ATOM 687 N N . PHE A 1 87 ? 1.339 -2.044 7.069 1.00 90.88 87 PHE A N 1
ATOM 688 C CA . PHE A 1 87 ? 1.556 -1.041 8.113 1.00 90.88 87 PHE A CA 1
ATOM 689 C C . PHE A 1 87 ? 0.794 0.257 7.839 1.00 90.88 87 PHE A C 1
ATOM 691 O O . PHE A 1 87 ? 0.141 0.769 8.745 1.00 90.88 87 PHE A O 1
ATOM 698 N N . VAL A 1 88 ? 0.830 0.769 6.606 1.00 91.56 88 VAL A N 1
ATOM 699 C CA . VAL A 1 88 ? 0.076 1.969 6.207 1.00 91.56 88 VAL A CA 1
ATOM 700 C C . VAL A 1 88 ? -1.422 1.759 6.432 1.00 91.56 88 VAL A C 1
ATOM 702 O O . VAL A 1 88 ? -2.066 2.605 7.048 1.00 91.56 88 VAL A O 1
ATOM 705 N N . SER A 1 89 ? -1.964 0.611 6.014 1.00 91.44 89 SER A N 1
ATOM 706 C CA . SER A 1 89 ? -3.390 0.299 6.168 1.00 91.44 89 SER A CA 1
ATOM 707 C C . SER A 1 89 ? -3.809 0.206 7.634 1.00 91.44 89 SER A C 1
ATOM 709 O O . SER A 1 89 ? -4.818 0.790 8.026 1.00 91.44 89 SER A O 1
ATOM 711 N N . MET A 1 90 ? -3.038 -0.503 8.468 1.00 91.69 90 MET A N 1
ATOM 712 C CA . MET A 1 90 ? -3.377 -0.641 9.886 1.00 91.69 90 MET A CA 1
ATOM 713 C C . MET A 1 90 ? -3.271 0.693 10.628 1.00 91.69 90 MET A C 1
ATOM 715 O O . MET A 1 90 ? -4.155 1.023 11.415 1.00 91.69 90 MET A O 1
ATOM 719 N N . ARG A 1 91 ? -2.228 1.484 10.357 1.00 92.81 91 ARG A N 1
ATOM 720 C CA . ARG A 1 91 ? -2.076 2.816 10.956 1.00 92.81 91 ARG A CA 1
ATOM 721 C C . ARG A 1 91 ? -3.228 3.739 10.570 1.00 92.81 91 ARG A C 1
ATOM 723 O O . ARG A 1 91 ? -3.808 4.358 11.452 1.00 92.81 91 ARG A O 1
ATOM 730 N N . ALA A 1 92 ? -3.622 3.753 9.295 1.00 92.69 92 ALA A N 1
ATOM 731 C CA . ALA A 1 92 ? -4.773 4.527 8.837 1.00 92.69 92 ALA A CA 1
ATOM 732 C C . ALA A 1 92 ? -6.067 4.134 9.575 1.00 92.69 92 ALA A C 1
ATOM 734 O O . ALA A 1 92 ? -6.838 5.009 9.959 1.00 92.69 92 ALA A O 1
ATOM 735 N N . MET A 1 93 ? -6.288 2.839 9.837 1.00 92.62 93 MET A N 1
ATOM 736 C CA . MET A 1 93 ? -7.442 2.383 10.624 1.00 92.62 93 MET A CA 1
ATOM 737 C C . MET A 1 93 ? -7.375 2.819 12.093 1.00 92.62 93 MET A C 1
ATOM 739 O O . MET A 1 93 ? -8.394 3.244 12.631 1.00 92.62 93 MET A O 1
ATOM 743 N N . ILE A 1 94 ? -6.205 2.735 12.736 1.00 93.06 94 ILE A N 1
ATOM 744 C CA . ILE A 1 94 ? -6.014 3.179 14.129 1.00 93.06 94 ILE A CA 1
ATOM 745 C C . ILE A 1 94 ? -6.256 4.692 14.243 1.00 93.06 94 ILE A C 1
ATOM 747 O O . ILE A 1 94 ? -7.033 5.131 15.086 1.00 93.06 94 ILE A O 1
ATOM 751 N N . GLU A 1 95 ? -5.666 5.485 13.348 1.00 93.75 95 GLU A N 1
ATOM 752 C CA . GLU A 1 95 ? -5.870 6.939 13.296 1.00 93.75 95 GLU A CA 1
ATOM 753 C C . GLU A 1 95 ? -7.340 7.296 13.010 1.00 93.75 95 GLU A C 1
ATOM 755 O O . GLU A 1 95 ? -7.888 8.241 13.582 1.00 93.75 95 GLU A O 1
ATOM 760 N N . ALA A 1 96 ? -8.017 6.526 12.152 1.00 93.88 96 ALA A N 1
ATOM 761 C CA . ALA A 1 96 ? -9.441 6.698 11.889 1.00 93.88 96 ALA A CA 1
ATOM 762 C C . ALA A 1 96 ? -10.310 6.342 13.103 1.00 93.88 96 ALA A C 1
ATOM 764 O O . ALA A 1 96 ? -11.294 7.033 13.349 1.00 93.88 96 ALA A O 1
ATOM 765 N N . MET A 1 97 ? -9.953 5.328 13.899 1.00 93.69 97 MET A N 1
ATOM 766 C CA . MET A 1 97 ? -10.676 5.010 15.136 1.00 93.69 97 MET A CA 1
ATOM 767 C C . MET A 1 97 ? -10.652 6.174 16.126 1.00 93.69 97 MET A C 1
ATOM 769 O O . MET A 1 97 ? -11.694 6.503 16.690 1.00 93.69 97 MET A O 1
ATOM 773 N N . GLU A 1 98 ? -9.502 6.836 16.287 1.00 91.75 98 GLU A N 1
ATOM 774 C CA . GLU A 1 98 ? -9.386 8.031 17.130 1.00 91.75 98 GLU A CA 1
ATOM 775 C C . GLU A 1 98 ? -10.260 9.178 16.602 1.00 91.75 98 GLU A C 1
ATOM 77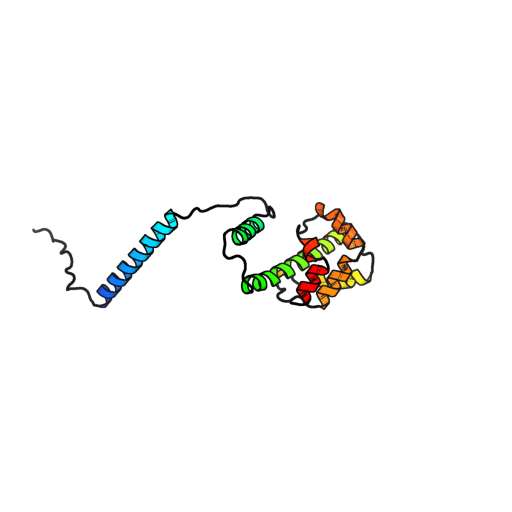7 O O . GLU A 1 98 ? -11.003 9.802 17.361 1.00 91.75 98 GLU A O 1
ATOM 782 N N . ARG A 1 99 ? -10.246 9.427 15.287 1.00 93.06 99 ARG A N 1
ATOM 783 C CA . ARG A 1 99 ? -11.067 10.482 14.662 1.00 93.06 99 ARG A CA 1
ATOM 784 C C . ARG A 1 99 ? -12.566 10.208 14.751 1.00 93.06 99 ARG A C 1
ATOM 786 O O . ARG A 1 99 ? -13.339 11.125 15.008 1.00 93.06 99 ARG A O 1
ATOM 793 N N . LEU A 1 100 ? -12.975 8.959 14.542 1.00 91.88 100 LEU A N 1
ATOM 794 C CA . LEU A 1 100 ? -14.374 8.526 14.571 1.00 91.88 100 LEU A CA 1
ATOM 795 C C . LEU A 1 100 ? -14.872 8.209 15.990 1.00 91.88 100 LEU A C 1
ATOM 797 O O . LEU A 1 100 ? -16.035 7.833 16.141 1.00 91.88 100 LEU A O 1
ATOM 801 N N . GLN A 1 101 ? -14.010 8.366 17.004 1.00 93.12 101 GLN A N 1
ATOM 802 C CA . GLN A 1 101 ? -14.292 8.098 18.417 1.00 93.12 101 GLN A CA 1
ATOM 803 C C . GLN A 1 101 ? -14.813 6.669 18.650 1.00 93.12 101 GLN A C 1
ATOM 805 O O . GLN A 1 101 ? -15.738 6.440 19.429 1.00 93.12 101 GLN A O 1
ATOM 810 N N . ILE A 1 102 ? -14.223 5.694 17.952 1.00 92.56 102 ILE A N 1
ATOM 811 C CA . ILE A 1 102 ? -14.557 4.274 18.094 1.00 92.56 102 ILE A CA 1
ATOM 812 C C . ILE A 1 102 ? -13.584 3.662 19.109 1.00 92.56 102 ILE A C 1
ATOM 814 O O . ILE A 1 102 ? -12.395 3.549 18.806 1.00 92.56 102 ILE A O 1
ATOM 818 N N . PRO A 1 103 ? -14.044 3.248 20.303 1.00 92.75 103 PRO A N 1
ATOM 819 C CA . PRO A 1 103 ? -13.169 2.616 21.279 1.00 92.75 103 PRO A CA 1
ATOM 820 C C . PRO A 1 103 ? -12.764 1.209 20.826 1.00 92.75 103 PRO A C 1
ATOM 822 O O . PRO A 1 103 ? -13.521 0.502 20.151 1.00 92.75 103 PRO A O 1
ATOM 825 N N . PHE A 1 104 ? -11.579 0.769 21.249 1.00 93.00 104 PHE A N 1
ATOM 826 C CA . PHE A 1 104 ? -11.206 -0.638 21.136 1.00 93.00 104 PHE A CA 1
ATOM 827 C C . PHE A 1 104 ? -12.163 -1.502 21.955 1.00 93.00 104 PHE A C 1
ATOM 829 O O . PHE A 1 104 ? -12.534 -1.153 23.075 1.00 93.00 104 PHE A O 1
ATOM 836 N N . SER A 1 105 ? -12.543 -2.656 21.409 1.00 92.31 105 SER A N 1
ATOM 837 C CA . SER A 1 105 ? -13.388 -3.604 22.145 1.00 92.31 105 SER A CA 1
ATOM 838 C C . SER A 1 105 ? -12.620 -4.342 23.235 1.00 92.31 105 SER A C 1
ATOM 840 O O . SER A 1 105 ? -13.216 -4.805 24.204 1.00 92.31 105 SER A O 1
ATOM 842 N N . ARG A 1 106 ? -11.302 -4.483 23.065 1.00 89.75 106 ARG A N 1
ATOM 843 C CA . ARG A 1 106 ? -10.409 -5.137 24.020 1.00 89.75 106 ARG A CA 1
ATOM 844 C C . ARG A 1 106 ? -9.326 -4.161 24.484 1.00 89.75 106 ARG A C 1
ATOM 846 O O . ARG A 1 106 ? -8.698 -3.530 23.631 1.00 89.75 106 ARG A O 1
ATOM 853 N N . PRO A 1 107 ? -9.053 -4.043 25.792 1.00 86.69 107 PRO A N 1
ATOM 854 C CA . PRO A 1 107 ? -7.996 -3.162 26.287 1.00 86.69 107 PRO A CA 1
ATOM 855 C C . PRO A 1 107 ? -6.600 -3.583 25.795 1.00 86.69 107 PRO A C 1
ATOM 857 O O . PRO A 1 107 ? -5.747 -2.730 25.555 1.00 86.69 107 PRO A O 1
ATOM 860 N N . GLU A 1 108 ? -6.370 -4.876 25.548 1.00 89.94 108 GLU A N 1
ATOM 861 C CA . GLU A 1 108 ? -5.105 -5.405 25.019 1.00 89.94 108 GLU A CA 1
ATOM 862 C C . GLU A 1 108 ? -4.815 -4.905 23.594 1.00 89.94 108 GLU A C 1
ATOM 864 O O . GLU A 1 108 ? -3.653 -4.729 23.214 1.00 89.94 108 GLU A O 1
ATOM 869 N N . SER A 1 109 ? -5.864 -4.605 22.816 1.00 91.12 109 SER A N 1
ATOM 870 C CA . SER A 1 109 ? -5.749 -4.033 21.469 1.00 91.12 109 SER A CA 1
ATOM 871 C C . SER A 1 109 ? -5.051 -2.672 21.494 1.00 91.12 109 SER A C 1
ATOM 873 O O . SER A 1 109 ? -4.314 -2.358 20.563 1.00 91.12 109 SER A O 1
ATOM 875 N N . SER A 1 110 ? -5.187 -1.900 22.580 1.00 91.12 110 SER A N 1
ATOM 876 C CA . SER A 1 110 ? -4.490 -0.618 22.734 1.00 91.12 110 SER A CA 1
ATOM 877 C C . SER A 1 110 ? -2.970 -0.794 22.753 1.00 91.12 110 SER A C 1
ATOM 879 O O . SER A 1 110 ? -2.256 -0.016 22.125 1.00 91.12 110 SER A O 1
ATOM 881 N N . HIS A 1 111 ? -2.461 -1.831 23.426 1.00 93.19 111 HIS A N 1
ATOM 882 C CA . HIS A 1 111 ? -1.024 -2.110 23.462 1.00 93.19 111 HIS A CA 1
ATOM 883 C C . HIS A 1 111 ? -0.498 -2.520 22.078 1.00 93.19 111 HIS A C 1
ATOM 885 O O . HIS A 1 111 ? 0.551 -2.049 21.632 1.00 93.19 111 HIS A O 1
ATOM 891 N N . HIS A 1 112 ? -1.256 -3.355 21.360 1.00 92.69 112 HIS A N 1
ATOM 892 C CA . HIS A 1 112 ? -0.926 -3.746 19.990 1.00 92.69 112 HIS A CA 1
ATOM 893 C C . HIS A 1 112 ? -0.971 -2.564 19.014 1.00 92.69 112 HIS A C 1
ATOM 895 O O . HIS A 1 112 ? -0.098 -2.465 18.151 1.00 92.69 112 HIS A O 1
ATOM 901 N N . ALA A 1 113 ? -1.925 -1.644 19.176 1.00 93.38 113 ALA A N 1
ATOM 902 C CA . ALA A 1 113 ? -2.011 -0.425 18.379 1.00 93.38 113 ALA A CA 1
ATOM 903 C C . ALA A 1 113 ? -0.770 0.454 18.582 1.00 93.38 113 ALA A C 1
ATOM 905 O O . ALA A 1 113 ? -0.135 0.844 17.604 1.00 93.38 113 ALA A O 1
ATOM 906 N N . SER A 1 114 ? -0.351 0.687 19.832 1.00 93.56 114 SER A N 1
ATOM 907 C CA . SER A 1 114 ? 0.870 1.449 20.126 1.00 93.56 114 SER A CA 1
ATOM 908 C C . SER A 1 114 ? 2.123 0.807 19.520 1.00 93.56 114 SER A C 1
ATOM 910 O O . SER A 1 114 ? 2.965 1.509 18.958 1.00 93.56 114 SER A O 1
ATOM 912 N N . LEU A 1 115 ? 2.236 -0.528 19.570 1.00 93.38 115 LEU A N 1
ATOM 913 C CA . LEU A 1 115 ? 3.341 -1.258 18.943 1.00 93.38 115 LEU A CA 1
ATOM 914 C C . LEU A 1 115 ? 3.388 -1.028 17.425 1.00 93.38 115 LEU A C 1
ATOM 916 O O . LEU A 1 115 ? 4.455 -0.736 16.887 1.00 93.38 115 LEU A O 1
ATOM 920 N N . VAL A 1 116 ? 2.249 -1.128 16.736 1.00 92.12 116 VAL A N 1
ATOM 921 C CA . VAL A 1 116 ? 2.166 -0.890 15.286 1.00 92.12 116 VAL A CA 1
ATOM 922 C C . VAL A 1 116 ? 2.459 0.573 14.931 1.00 92.12 116 VAL A C 1
ATOM 924 O O . VAL A 1 116 ? 3.207 0.829 13.989 1.00 92.12 116 VAL A O 1
ATOM 927 N N . MET A 1 117 ? 1.936 1.529 15.704 1.00 92.75 117 MET A N 1
ATOM 928 C CA . MET A 1 117 ? 2.141 2.968 15.478 1.00 92.75 117 MET A CA 1
ATOM 929 C C . MET A 1 117 ? 3.597 3.409 15.684 1.00 92.75 117 MET A C 1
ATOM 931 O O . MET A 1 117 ? 4.043 4.360 15.046 1.00 92.75 117 MET A O 1
ATOM 935 N N . SER A 1 118 ? 4.357 2.701 16.528 1.00 92.06 118 SER A N 1
ATOM 936 C CA . SER A 1 118 ? 5.787 2.966 16.747 1.00 92.06 118 SER A CA 1
ATOM 937 C C . SER A 1 118 ? 6.674 2.685 15.528 1.00 92.06 118 SER A C 1
ATOM 939 O O . SER A 1 118 ? 7.810 3.158 15.477 1.00 92.06 118 SER A O 1
ATOM 941 N N . GLN A 1 119 ? 6.190 1.900 14.559 1.00 89.81 119 GLN A N 1
ATOM 942 C CA . GLN A 1 119 ? 6.962 1.543 13.375 1.00 89.81 119 GLN A CA 1
ATOM 943 C C . GLN A 1 119 ? 6.751 2.530 12.233 1.00 89.81 119 GLN A C 1
ATOM 945 O O . GLN A 1 119 ? 5.631 2.956 11.940 1.00 89.81 119 GLN A O 1
ATOM 950 N N . ASP A 1 120 ? 7.851 2.851 11.554 1.00 89.50 120 ASP A N 1
ATOM 951 C CA . ASP A 1 120 ? 7.863 3.641 10.327 1.00 89.50 120 ASP A CA 1
ATOM 952 C C . ASP A 1 120 ? 7.638 2.715 9.115 1.00 89.50 120 ASP A C 1
ATOM 954 O O . ASP A 1 120 ? 8.536 1.930 8.797 1.00 89.50 120 ASP A O 1
ATOM 958 N N . PRO A 1 121 ? 6.486 2.800 8.416 1.00 87.31 121 PRO A N 1
ATOM 959 C CA . PRO A 1 121 ? 6.151 1.918 7.301 1.00 87.31 121 PRO A CA 1
ATOM 960 C C . PRO A 1 121 ? 7.170 1.964 6.160 1.00 87.31 121 PRO A C 1
ATOM 962 O O . PRO A 1 121 ? 7.324 0.977 5.449 1.00 87.31 121 PRO A O 1
ATOM 965 N N . TYR A 1 122 ? 7.881 3.084 5.989 1.00 86.25 122 TYR A N 1
ATOM 966 C CA . TYR A 1 122 ? 8.832 3.283 4.891 1.00 86.25 122 TYR A CA 1
ATOM 967 C C . TYR A 1 122 ? 10.217 2.687 5.169 1.00 86.25 122 TYR A C 1
ATOM 969 O O . TYR A 1 122 ? 11.051 2.618 4.268 1.00 86.25 122 TYR A O 1
ATOM 977 N N . LYS A 1 123 ? 10.475 2.248 6.407 1.00 86.88 123 LYS A N 1
ATOM 978 C CA . LYS A 1 123 ? 11.742 1.621 6.818 1.00 86.88 123 LYS A CA 1
ATOM 979 C C . LYS A 1 123 ? 11.623 0.112 7.028 1.00 86.88 123 LYS A C 1
ATOM 981 O O . LYS A 1 123 ? 12.608 -0.534 7.382 1.00 86.88 123 LYS A O 1
ATOM 986 N N . VAL A 1 124 ? 10.437 -0.460 6.813 1.00 83.38 124 VAL A N 1
ATOM 987 C CA . VAL A 1 124 ? 10.191 -1.888 7.022 1.00 83.38 124 VAL A CA 1
ATOM 988 C C . VAL A 1 124 ? 10.783 -2.696 5.872 1.00 83.38 124 VAL A C 1
ATOM 990 O O . VAL A 1 124 ? 10.252 -2.730 4.766 1.00 83.38 124 VAL A O 1
ATOM 993 N N . THR A 1 125 ? 11.878 -3.395 6.152 1.00 80.88 125 THR A N 1
ATOM 994 C CA . THR A 1 125 ? 12.502 -4.343 5.215 1.00 80.88 125 THR A CA 1
ATOM 995 C C . THR A 1 125 ? 12.155 -5.795 5.534 1.00 80.88 125 THR A C 1
ATOM 997 O O . THR A 1 125 ? 12.179 -6.647 4.649 1.00 80.88 125 THR A O 1
ATOM 1000 N N . THR A 1 126 ? 11.798 -6.084 6.788 1.00 83.06 126 THR A N 1
ATOM 1001 C CA . THR A 1 126 ? 11.454 -7.424 7.278 1.00 83.06 126 THR A CA 1
ATOM 1002 C C . THR A 1 126 ? 10.189 -7.372 8.128 1.00 83.06 126 THR A C 1
ATOM 1004 O O . THR A 1 126 ? 9.927 -6.379 8.805 1.00 83.06 126 THR A O 1
ATOM 1007 N N . PHE A 1 127 ? 9.388 -8.438 8.085 1.00 83.94 127 PHE A N 1
ATOM 1008 C CA . PHE A 1 127 ? 8.135 -8.516 8.829 1.00 83.94 127 PHE A CA 1
ATOM 1009 C C . PHE A 1 127 ? 8.292 -9.426 10.048 1.00 83.94 127 PHE A C 1
ATOM 1011 O O . PHE A 1 127 ? 8.172 -10.648 9.967 1.00 83.94 127 PHE A O 1
ATOM 1018 N N . GLU A 1 128 ? 8.602 -8.831 11.198 1.00 86.31 128 GLU A N 1
ATOM 1019 C CA . GLU A 1 128 ? 8.805 -9.601 12.423 1.00 86.31 128 GLU A CA 1
ATOM 1020 C C . GLU A 1 128 ? 7.503 -10.233 12.942 1.00 86.31 128 GLU A C 1
ATOM 1022 O O . GLU A 1 128 ? 6.424 -9.631 12.920 1.00 86.31 128 GLU A O 1
ATOM 1027 N N . LYS A 1 129 ? 7.622 -11.426 13.539 1.00 86.38 129 LYS A N 1
ATOM 1028 C CA . LYS A 1 129 ? 6.486 -12.189 14.085 1.00 86.38 129 LYS A CA 1
ATOM 1029 C C . LYS A 1 129 ? 5.660 -11.403 15.112 1.00 86.38 129 LYS A C 1
ATOM 1031 O O . LYS A 1 129 ? 4.445 -11.572 15.166 1.00 86.38 129 LYS A O 1
ATOM 1036 N N . ARG A 1 130 ? 6.285 -10.524 15.908 1.00 88.88 130 ARG A N 1
ATOM 1037 C CA . ARG A 1 130 ? 5.574 -9.683 16.891 1.00 88.88 130 ARG A CA 1
ATOM 1038 C C . ARG A 1 130 ? 4.553 -8.749 16.238 1.00 88.88 130 ARG A C 1
ATOM 1040 O O . ARG A 1 130 ? 3.453 -8.601 16.767 1.00 88.88 130 ARG A O 1
ATOM 1047 N N . TYR A 1 131 ? 4.879 -8.179 15.076 1.00 89.56 131 TYR A N 1
ATOM 1048 C CA . TYR A 1 131 ? 3.960 -7.316 14.339 1.00 89.56 131 TYR A CA 1
ATOM 1049 C C . TYR A 1 131 ? 2.837 -8.132 13.731 1.00 89.56 131 TYR A C 1
ATOM 1051 O O . TYR A 1 131 ? 1.685 -7.745 13.855 1.00 89.56 131 TYR A O 1
ATOM 1059 N N . ALA A 1 132 ? 3.142 -9.308 13.183 1.00 86.62 132 ALA A N 1
ATOM 1060 C CA . ALA A 1 132 ? 2.115 -10.208 12.676 1.00 86.62 132 ALA A CA 1
ATOM 1061 C C . ALA A 1 132 ? 1.059 -10.555 13.735 1.00 86.62 132 ALA A C 1
ATOM 1063 O O . ALA A 1 132 ? -0.141 -10.469 13.482 1.00 86.62 132 ALA A O 1
ATOM 1064 N N . VAL A 1 133 ? 1.508 -10.903 14.944 1.00 88.62 133 VAL A N 1
ATOM 1065 C CA . VAL A 1 133 ? 0.615 -11.201 16.068 1.00 88.62 133 VAL A CA 1
ATOM 1066 C C . VAL A 1 133 ? -0.211 -9.968 16.435 1.00 88.62 133 VAL A C 1
ATOM 1068 O O . VAL A 1 133 ? -1.429 -10.076 16.552 1.00 88.62 133 VAL A O 1
ATOM 1071 N N . ALA A 1 134 ? 0.414 -8.794 16.552 1.00 91.12 134 ALA A N 1
ATOM 1072 C CA . ALA A 1 134 ? -0.293 -7.551 16.858 1.00 91.12 134 ALA A CA 1
ATOM 1073 C C . ALA A 1 134 ? -1.358 -7.203 15.801 1.00 91.12 134 ALA A C 1
ATOM 1075 O O . ALA A 1 134 ? -2.496 -6.910 16.155 1.00 91.12 134 ALA A O 1
ATOM 1076 N N . MET A 1 135 ? -1.027 -7.315 14.511 1.00 89.94 135 MET A N 1
ATOM 1077 C CA . MET A 1 135 ? -1.952 -7.075 13.398 1.00 89.94 135 MET A CA 1
ATOM 1078 C C . MET A 1 135 ? -3.140 -8.046 13.426 1.00 89.94 135 MET A C 1
ATOM 1080 O O . MET A 1 135 ? -4.281 -7.633 13.231 1.00 89.94 135 MET A O 1
ATOM 1084 N N . GLN A 1 136 ? -2.898 -9.330 13.717 1.00 88.44 136 GLN A N 1
ATOM 1085 C CA . GLN A 1 136 ? -3.963 -10.329 13.856 1.00 88.44 136 GLN A CA 1
ATOM 1086 C C . GLN A 1 136 ? -4.881 -10.046 15.049 1.00 88.44 136 GLN A C 1
ATOM 1088 O O . GLN A 1 136 ? -6.092 -10.247 14.947 1.00 88.44 136 GLN A O 1
ATOM 1093 N N . TRP A 1 137 ? -4.324 -9.593 16.174 1.00 90.38 137 TRP A N 1
ATOM 1094 C CA . TRP A 1 137 ? -5.108 -9.186 17.340 1.00 90.38 137 TRP A CA 1
ATOM 1095 C C . TRP A 1 137 ? -5.976 -7.966 17.038 1.00 90.38 137 TRP A C 1
ATOM 1097 O O . TRP A 1 137 ? -7.180 -8.010 17.288 1.00 90.38 137 TRP A O 1
ATOM 1107 N N . LEU A 1 138 ? -5.393 -6.936 16.419 1.00 91.69 138 LEU A N 1
ATOM 1108 C CA . LEU A 1 138 ? -6.107 -5.730 16.001 1.00 91.69 138 LEU A CA 1
ATOM 1109 C C . LEU A 1 138 ? -7.228 -6.049 15.007 1.00 91.69 138 LEU A C 1
ATOM 1111 O O . LEU A 1 138 ? -8.355 -5.614 15.204 1.00 91.69 138 LEU A O 1
ATOM 1115 N N . TRP A 1 139 ? -6.974 -6.876 13.990 1.00 91.12 139 TRP A N 1
ATOM 1116 C CA . TRP A 1 139 ? -7.994 -7.234 12.996 1.00 91.12 139 TRP A CA 1
ATOM 1117 C C . TRP A 1 139 ? -9.179 -8.019 13.583 1.00 91.12 139 TRP A C 1
ATOM 1119 O O . TRP A 1 139 ? -10.299 -7.962 13.075 1.00 91.12 139 TRP A O 1
ATOM 1129 N N . ARG A 1 140 ? -8.958 -8.763 14.674 1.00 90.00 140 ARG A N 1
ATOM 1130 C CA . ARG A 1 140 ? -10.025 -9.486 15.386 1.00 90.00 140 ARG A CA 1
ATOM 1131 C C . ARG A 1 140 ? -10.868 -8.573 16.280 1.00 90.00 140 ARG A C 1
ATOM 1133 O O . ARG A 1 140 ? -12.001 -8.952 16.608 1.00 90.00 140 ARG A O 1
ATOM 1140 N N . ASP A 1 141 ? -10.355 -7.403 16.658 1.00 92.31 141 ASP A N 1
ATOM 1141 C CA . ASP A 1 141 ? -11.069 -6.421 17.474 1.00 92.31 141 ASP A CA 1
ATOM 1142 C C . ASP A 1 141 ? -12.347 -5.947 16.763 1.00 92.31 141 ASP A C 1
ATOM 1144 O O . ASP A 1 141 ? -12.367 -5.726 15.549 1.00 92.31 141 ASP A O 1
ATOM 1148 N N . ALA A 1 142 ? -13.454 -5.844 17.503 1.00 92.56 142 ALA A N 1
ATOM 1149 C CA . ALA A 1 142 ? -14.722 -5.436 16.905 1.00 92.56 142 ALA A CA 1
ATOM 1150 C C . ALA A 1 142 ? -14.764 -3.924 16.620 1.00 92.56 142 ALA A C 1
ATOM 1152 O O . ALA A 1 142 ? -15.436 -3.523 15.674 1.00 92.56 142 ALA A O 1
ATOM 1153 N N . GLY A 1 143 ? -13.992 -3.105 17.345 1.00 92.62 143 GLY A N 1
ATOM 1154 C CA . GLY A 1 143 ? -13.844 -1.673 17.085 1.00 92.62 143 GLY A CA 1
ATOM 1155 C C . GLY A 1 143 ? -13.107 -1.404 15.773 1.00 92.62 143 GLY A C 1
ATOM 1156 O O . GLY A 1 143 ? -13.591 -0.633 14.947 1.00 92.62 143 GLY A O 1
ATOM 1157 N N . ILE A 1 144 ? -12.005 -2.120 15.517 1.00 92.25 144 ILE A N 1
ATOM 1158 C CA . ILE A 1 144 ? -11.286 -2.058 14.229 1.00 92.25 144 ILE A CA 1
ATOM 1159 C C . ILE A 1 144 ? -12.197 -2.497 13.077 1.00 92.25 144 ILE A C 1
ATOM 1161 O O . ILE A 1 144 ? -12.272 -1.815 12.056 1.00 92.25 144 ILE A O 1
ATOM 1165 N N . ARG A 1 145 ? -12.941 -3.600 13.240 1.00 91.00 145 ARG A N 1
ATOM 1166 C CA . ARG A 1 145 ? -13.893 -4.061 12.214 1.00 91.00 145 ARG A CA 1
ATOM 1167 C C . ARG A 1 145 ? -15.020 -3.056 11.966 1.00 91.00 145 ARG A C 1
ATOM 1169 O O . ARG A 1 145 ? -15.357 -2.804 10.814 1.00 91.00 145 ARG A O 1
ATOM 1176 N N . ALA A 1 146 ? -15.558 -2.434 13.013 1.00 91.44 146 ALA A N 1
ATOM 1177 C CA . ALA A 1 146 ? -16.557 -1.375 12.880 1.00 91.44 146 ALA A CA 1
ATOM 1178 C C . ALA A 1 146 ? -15.994 -0.127 12.174 1.00 91.44 146 ALA A C 1
ATOM 1180 O O . ALA A 1 146 ? -16.674 0.467 11.338 1.00 91.44 146 ALA A O 1
ATOM 1181 N N . CYS A 1 147 ? -14.741 0.245 12.458 1.00 92.88 147 CYS A N 1
ATOM 1182 C CA . CYS A 1 147 ? -14.035 1.308 11.740 1.00 92.88 147 CYS A CA 1
ATOM 1183 C C . CYS A 1 147 ? -13.873 0.963 10.251 1.00 92.88 147 CYS A C 1
ATOM 1185 O O . CYS A 1 147 ? -14.133 1.795 9.384 1.00 92.88 147 CYS A O 1
ATOM 1187 N N . TYR A 1 148 ? -13.532 -0.290 9.940 1.00 90.75 148 TYR A N 1
ATOM 1188 C CA . TYR A 1 148 ? -13.389 -0.764 8.565 1.00 90.75 148 TYR A CA 1
ATOM 1189 C C . TYR A 1 148 ? -14.701 -0.707 7.754 1.00 90.75 148 TYR A C 1
ATOM 1191 O O . TYR A 1 148 ? -14.689 -0.360 6.569 1.00 90.75 148 TYR A O 1
ATOM 1199 N N . GLU A 1 149 ? -15.859 -0.972 8.363 1.00 90.88 149 GLU A N 1
ATOM 1200 C CA . GLU A 1 149 ? -17.153 -0.789 7.679 1.00 90.88 149 GLU A CA 1
ATOM 1201 C C . GLU A 1 149 ? -17.378 0.672 7.249 1.00 90.88 149 GLU A C 1
ATOM 1203 O O . GLU A 1 149 ? -17.978 0.942 6.207 1.00 90.88 149 GLU A O 1
ATOM 1208 N N . ARG A 1 150 ? -16.789 1.617 7.990 1.00 91.00 15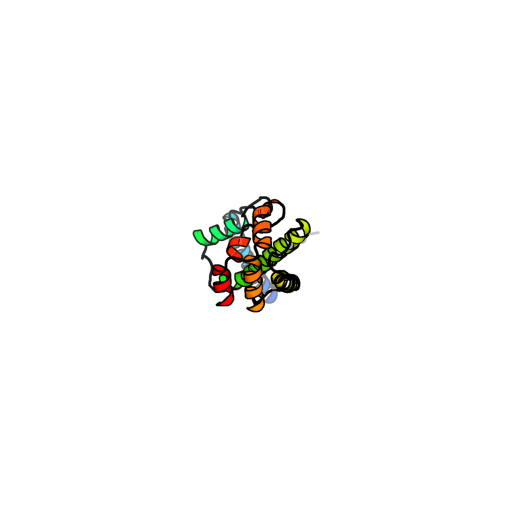0 ARG A N 1
ATOM 1209 C CA . ARG A 1 150 ? -16.796 3.059 7.713 1.00 91.00 150 ARG A CA 1
ATOM 1210 C C . ARG A 1 150 ? -15.593 3.533 6.889 1.00 91.00 150 ARG A C 1
ATOM 1212 O O . ARG A 1 150 ? -15.361 4.733 6.783 1.00 91.00 150 ARG A O 1
ATOM 1219 N N . ARG A 1 151 ? -14.861 2.630 6.221 1.00 90.50 151 ARG A N 1
ATOM 1220 C CA . ARG A 1 151 ? -13.674 2.947 5.388 1.00 90.50 151 ARG A CA 1
ATOM 1221 C C . ARG A 1 151 ? -13.878 4.004 4.302 1.00 90.50 151 ARG A C 1
ATOM 1223 O O . ARG A 1 151 ? -12.903 4.492 3.764 1.00 90.50 151 ARG A O 1
ATOM 1230 N N . ARG A 1 152 ? -15.121 4.340 3.940 1.00 88.56 152 ARG A N 1
ATOM 1231 C CA . ARG A 1 152 ? -15.421 5.416 2.977 1.00 88.56 152 ARG A CA 1
ATOM 1232 C C . ARG A 1 152 ? -15.242 6.818 3.569 1.00 88.56 152 ARG A C 1
ATOM 1234 O O . ARG A 1 152 ? -15.206 7.784 2.817 1.00 88.56 152 ARG A O 1
ATOM 1241 N N . GLU A 1 153 ? -15.163 6.934 4.893 1.00 89.88 153 GLU A N 1
ATOM 1242 C CA . GLU A 1 153 ? -15.027 8.208 5.611 1.00 89.88 153 GLU A CA 1
ATOM 1243 C C . GLU A 1 153 ? -13.566 8.654 5.769 1.00 89.88 153 GLU A C 1
ATOM 1245 O O . GLU A 1 153 ? -13.297 9.781 6.180 1.00 89.88 153 GLU A O 1
ATOM 1250 N N . PHE A 1 154 ? -12.611 7.785 5.439 1.00 89.38 154 PHE A N 1
ATOM 1251 C CA . PHE A 1 154 ? -11.182 8.068 5.492 1.00 89.38 154 PHE A CA 1
ATOM 1252 C C . PHE A 1 154 ? -10.460 7.412 4.316 1.00 89.38 154 PHE A C 1
ATOM 1254 O O . PHE A 1 154 ? -11.024 6.611 3.579 1.00 89.38 154 PHE A O 1
ATOM 1261 N N . HIS A 1 155 ? -9.200 7.779 4.113 1.00 86.00 155 HIS A N 1
ATOM 1262 C CA . HIS A 1 155 ? -8.394 7.192 3.055 1.00 86.00 155 HIS A CA 1
ATOM 1263 C C . HIS A 1 155 ? -7.785 5.872 3.537 1.00 86.00 155 HIS A C 1
ATOM 1265 O O . HIS A 1 155 ? -6.942 5.864 4.435 1.00 86.00 155 HIS A O 1
ATOM 1271 N N . LEU A 1 156 ? -8.229 4.764 2.948 1.00 88.19 156 LEU A N 1
ATOM 1272 C CA . LEU A 1 156 ? -7.706 3.424 3.187 1.00 88.19 156 LEU A CA 1
ATOM 1273 C C . LEU A 1 156 ? -7.391 2.776 1.842 1.00 88.19 156 LEU A C 1
ATOM 1275 O O . LEU A 1 156 ? -8.189 2.877 0.915 1.00 88.19 156 LEU A O 1
ATOM 1279 N N . LEU A 1 157 ? -6.260 2.076 1.761 1.00 83.69 157 LEU A N 1
ATOM 1280 C CA . LEU A 1 157 ? -5.883 1.324 0.567 1.00 83.69 157 LEU A CA 1
ATOM 1281 C C . LEU A 1 157 ? -6.954 0.274 0.236 1.00 83.69 157 LEU A C 1
ATOM 1283 O O . LEU A 1 157 ? -7.335 -0.525 1.094 1.00 83.69 157 LEU A O 1
ATOM 1287 N N . ASP A 1 158 ? -7.378 0.204 -1.026 1.00 77.25 158 ASP A N 1
ATOM 1288 C CA . ASP A 1 158 ? -8.383 -0.772 -1.476 1.00 77.25 158 ASP A CA 1
ATOM 1289 C C . ASP A 1 158 ? -7.945 -2.235 -1.251 1.00 77.25 158 ASP A C 1
ATOM 1291 O O . ASP A 1 158 ? -8.779 -3.120 -1.044 1.00 77.25 158 ASP A O 1
ATOM 1295 N N . SER A 1 159 ? -6.631 -2.504 -1.246 1.00 76.88 159 SER A N 1
ATOM 1296 C CA . SER A 1 159 ? -6.067 -3.839 -0.990 1.00 76.88 159 SER A CA 1
ATOM 1297 C C . SER A 1 159 ? -5.968 -4.208 0.492 1.00 76.88 159 SER A C 1
ATOM 1299 O O . SER A 1 159 ? -5.664 -5.362 0.796 1.00 76.88 159 SER A O 1
ATOM 1301 N N . ALA A 1 160 ? -6.264 -3.284 1.415 1.00 75.12 160 ALA A N 1
ATOM 1302 C CA . ALA A 1 160 ? -6.017 -3.444 2.850 1.00 75.12 160 ALA A CA 1
ATOM 1303 C C . ALA A 1 160 ? -6.577 -4.755 3.427 1.00 75.12 160 ALA A C 1
ATOM 1305 O O . ALA A 1 160 ? -5.916 -5.416 4.223 1.00 75.12 160 ALA A O 1
ATOM 1306 N N . VAL A 1 161 ? -7.771 -5.179 3.002 1.00 73.50 161 VAL A N 1
ATOM 1307 C CA . VAL A 1 161 ? -8.377 -6.439 3.472 1.00 73.50 161 VAL A CA 1
ATOM 1308 C C . VAL A 1 161 ? -7.588 -7.653 3.023 1.00 73.50 161 VAL A C 1
ATOM 1310 O O . VAL A 1 161 ? -7.356 -8.557 3.818 1.00 73.50 161 VAL A O 1
ATOM 1313 N N . TYR A 1 162 ? -7.169 -7.684 1.761 1.00 72.00 162 TYR A N 1
ATOM 1314 C CA . TYR A 1 162 ? -6.399 -8.804 1.237 1.00 72.00 162 TYR A CA 1
ATOM 1315 C C . TYR A 1 162 ? -5.060 -8.923 1.961 1.00 72.00 162 TYR A C 1
ATOM 1317 O O . TYR A 1 162 ? -4.674 -10.025 2.340 1.00 72.00 162 TYR A O 1
ATOM 1325 N N . ASP A 1 163 ? -4.411 -7.791 2.229 1.00 68.75 163 ASP A N 1
ATOM 1326 C CA . ASP A 1 163 ? -3.095 -7.749 2.863 1.00 68.75 163 ASP A CA 1
ATOM 1327 C C . ASP A 1 163 ? -3.151 -8.095 4.370 1.00 68.75 163 ASP A C 1
ATOM 1329 O O . ASP A 1 163 ? -2.227 -8.709 4.907 1.00 68.75 163 ASP A O 1
ATOM 1333 N N . ILE A 1 164 ? -4.248 -7.751 5.058 1.00 69.00 164 ILE A N 1
ATOM 1334 C CA . ILE A 1 164 ? -4.427 -7.950 6.511 1.00 69.00 164 ILE A CA 1
ATOM 1335 C C . ILE A 1 164 ? -5.114 -9.292 6.842 1.00 69.00 164 ILE A C 1
ATOM 1337 O O . ILE A 1 164 ? -5.085 -9.749 7.988 1.00 69.00 164 ILE A O 1
ATOM 1341 N N . ILE A 1 165 ? -5.713 -9.991 5.873 1.00 68.50 165 ILE A N 1
ATOM 1342 C CA . ILE A 1 165 ? -6.313 -11.305 6.136 1.00 68.50 165 ILE A CA 1
ATOM 1343 C C . ILE A 1 165 ? -5.228 -12.323 6.549 1.00 68.50 165 ILE A C 1
ATOM 1345 O O . ILE A 1 165 ? -4.169 -12.408 5.919 1.00 68.50 165 ILE A O 1
ATOM 1349 N N . PRO A 1 166 ? -5.491 -13.163 7.576 1.00 59.12 166 PRO A N 1
ATOM 1350 C CA . PRO A 1 166 ? -4.507 -14.090 8.134 1.00 59.12 166 PRO A CA 1
ATOM 1351 C C . PRO A 1 166 ? -3.831 -15.010 7.110 1.00 59.12 166 PRO A C 1
ATOM 1353 O O . PRO A 1 166 ? -2.678 -15.372 7.315 1.00 59.12 166 PRO A O 1
ATOM 1356 N N . GLY A 1 167 ? -4.507 -15.362 6.010 1.00 58.47 167 GLY A N 1
ATOM 1357 C CA . GLY A 1 167 ? -3.934 -16.181 4.938 1.00 58.47 167 GLY A CA 1
ATOM 1358 C C . GLY A 1 167 ? -2.724 -15.537 4.252 1.00 58.47 167 GLY A C 1
ATOM 1359 O O . GLY A 1 167 ? -1.732 -16.220 4.018 1.00 58.47 167 GLY A O 1
ATOM 1360 N N . VAL A 1 168 ? -2.758 -14.226 3.998 1.00 59.88 168 VAL A N 1
ATOM 1361 C CA . VAL A 1 168 ? -1.635 -13.498 3.379 1.00 59.88 168 VAL A CA 1
ATOM 1362 C C . VAL A 1 168 ? -0.543 -13.219 4.406 1.00 59.88 168 VAL A C 1
ATOM 1364 O O . VAL A 1 168 ? 0.635 -13.420 4.118 1.00 59.88 168 VAL A O 1
ATOM 1367 N N . MET A 1 169 ? -0.918 -12.881 5.643 1.00 61.16 169 MET A N 1
ATOM 1368 C CA . MET A 1 169 ? 0.044 -12.741 6.741 1.00 61.16 169 MET A CA 1
ATOM 1369 C C . MET A 1 169 ? 0.811 -14.039 7.031 1.00 61.16 169 MET A C 1
ATOM 1371 O O . MET A 1 169 ? 2.004 -13.983 7.297 1.00 61.16 169 MET A O 1
ATOM 1375 N N . LEU A 1 170 ? 0.168 -15.209 6.963 1.00 56.34 170 LEU A N 1
ATOM 1376 C CA . LEU A 1 170 ? 0.843 -16.501 7.133 1.00 56.34 170 LEU A CA 1
ATOM 1377 C C . LEU A 1 170 ? 1.911 -16.719 6.059 1.00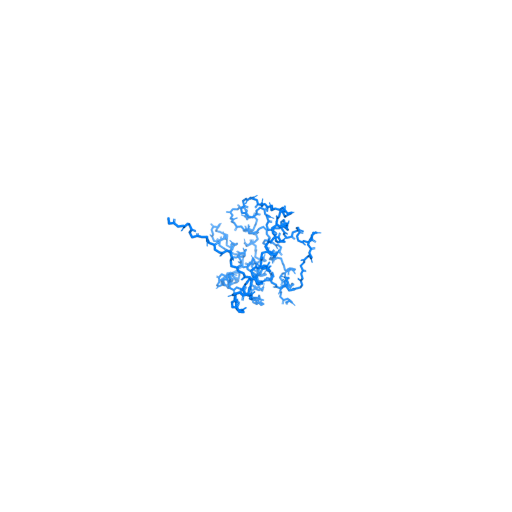 56.34 170 LEU A C 1
ATOM 1379 O O . LEU A 1 170 ? 3.038 -17.056 6.408 1.00 56.34 170 LEU A O 1
ATOM 1383 N N . VAL A 1 171 ? 1.590 -16.442 4.791 1.00 59.22 171 VAL A N 1
ATOM 1384 C CA . VAL A 1 171 ? 2.559 -16.525 3.685 1.00 59.22 171 VAL A CA 1
ATOM 1385 C C . VAL A 1 171 ? 3.725 -15.562 3.911 1.00 59.22 171 VAL A C 1
ATOM 1387 O O . VAL A 1 171 ? 4.871 -15.972 3.762 1.00 59.22 171 VAL A O 1
ATOM 1390 N N . VAL A 1 172 ? 3.443 -14.329 4.347 1.00 59.41 172 VAL A N 1
ATOM 1391 C CA . VAL A 1 172 ? 4.445 -13.298 4.672 1.00 59.41 172 VAL A CA 1
ATOM 1392 C C . VAL A 1 172 ? 5.371 -13.707 5.826 1.00 59.41 172 VAL A C 1
ATOM 1394 O O . VAL A 1 172 ? 6.553 -13.393 5.792 1.00 59.41 172 VAL A O 1
ATOM 1397 N N . ILE A 1 173 ? 4.869 -14.413 6.843 1.00 55.88 173 ILE A N 1
ATOM 1398 C CA . ILE A 1 173 ? 5.680 -14.858 7.991 1.00 55.88 173 ILE A CA 1
ATOM 1399 C C . ILE A 1 173 ? 6.544 -16.081 7.638 1.00 55.88 173 ILE A C 1
ATOM 1401 O O . ILE A 1 173 ? 7.605 -16.271 8.228 1.00 55.88 173 ILE A O 1
ATOM 1405 N N . THR A 1 174 ? 6.081 -16.942 6.726 1.00 53.72 174 THR A N 1
ATOM 1406 C CA . THR A 1 174 ? 6.747 -18.220 6.395 1.00 53.72 174 THR A CA 1
ATOM 1407 C C . THR A 1 174 ? 7.780 -18.146 5.265 1.00 53.72 174 THR A C 1
ATOM 1409 O O . THR A 1 174 ? 8.443 -19.150 5.010 1.00 53.72 174 THR A O 1
ATOM 1412 N N . GLN A 1 175 ? 7.912 -17.005 4.582 1.00 47.28 175 GLN A N 1
ATOM 1413 C CA . GLN A 1 175 ? 8.754 -16.829 3.391 1.00 47.28 175 GLN A CA 1
ATOM 1414 C C . GLN A 1 175 ? 9.827 -15.758 3.549 1.00 47.28 175 GLN A C 1
ATOM 1416 O O . GLN A 1 175 ? 10.878 -15.921 2.884 1.00 47.28 175 GLN A O 1
#

Secondary structure (DSSP, 8-state):
-------PPPGGG--HHHHHHHHHHHHHHHHHHHHHHHHHH--------STTSSHHHHHHHHHHHHS----HHHHHHHHHHHHHHHHHHHHHHHHHHHHTT---SSHHHHHHHHHHHTS-GGG--S--HHHHHHHHHHHH-HHHHHHHHTGGGS---TTHHHHHSHHHHHHHHH-

Organism: Canis lupus familiaris (NCBI:txid9615)